Protein AF-A0A3D1FZB2-F1 (afdb_monomer_lite)

Foldseek 3Di:
DDDDDPPLVVDDPVRNLQCCLVPPHPHSPVSSVVVCVPADPPPVVNVVVVVVPPDD

pLDDT: mean 91.61, std 9.4, range [53.31, 98.06]

Structure (mmCIF, N/CA/C/O backbone):
data_AF-A0A3D1FZB2-F1
#
_entry.id   AF-A0A3D1FZB2-F1
#
loop_
_atom_site.group_PDB
_atom_site.id
_atom_site.type_symbol
_atom_site.label_atom_id
_atom_site.label_alt_id
_atom_site.label_comp_id
_atom_site.label_asym_id
_atom_site.label_entity_id
_atom_site.label_seq_id
_atom_site.pdbx_PDB_ins_code
_atom_site.Cartn_x
_atom_site.Cartn_y
_atom_site.Cartn_z
_atom_site.occupancy
_atom_site.B_iso_or_equiv
_atom_site.auth_seq_id
_atom_site.auth_comp_id
_atom_site.auth_asym_id
_atom_site.auth_atom_id
_atom_site.pdbx_PDB_model_num
ATOM 1 N N . MET A 1 1 ? -21.699 8.885 10.168 1.00 61.44 1 MET A N 1
ATOM 2 C CA . MET A 1 1 ? -20.358 9.345 9.740 1.00 61.44 1 MET A CA 1
ATOM 3 C C . MET A 1 1 ? -19.360 8.365 10.345 1.00 61.44 1 MET A C 1
ATOM 5 O O . MET A 1 1 ? -19.583 7.995 11.490 1.00 61.44 1 MET A O 1
ATOM 9 N N . LYS A 1 2 ? -18.377 7.845 9.596 1.00 71.06 2 LYS A N 1
ATOM 10 C CA . LYS A 1 2 ? -17.377 6.926 10.177 1.00 71.06 2 LYS A CA 1
ATOM 11 C C . LYS A 1 2 ? -16.409 7.731 11.039 1.00 71.06 2 LYS A C 1
ATOM 13 O O . LYS A 1 2 ? -16.001 8.814 10.621 1.00 71.06 2 LYS A O 1
ATOM 18 N N . 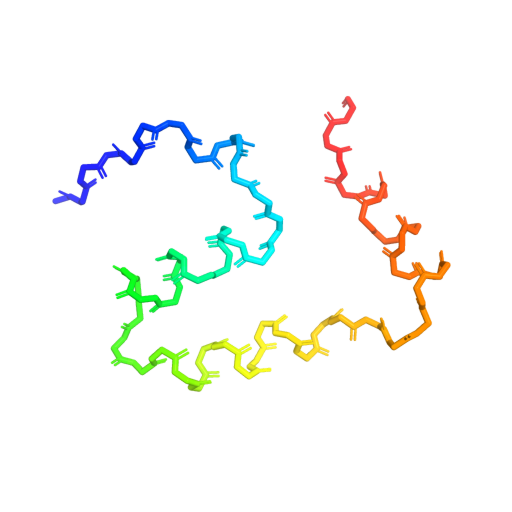ASP A 1 3 ? -16.085 7.217 12.220 1.00 81.00 3 ASP A N 1
ATOM 19 C CA . ASP A 1 3 ? -15.147 7.885 13.116 1.00 81.00 3 ASP A CA 1
ATOM 20 C C . ASP A 1 3 ? -13.759 7.985 12.464 1.00 81.00 3 ASP A C 1
ATOM 22 O O . ASP A 1 3 ? -13.327 7.046 11.784 1.00 81.00 3 ASP A O 1
ATOM 26 N N . PRO A 1 4 ? -13.035 9.102 12.655 1.00 84.06 4 PRO A N 1
ATOM 27 C CA . PRO A 1 4 ? -11.680 9.235 12.147 1.00 84.06 4 PRO A CA 1
ATOM 28 C C . PRO A 1 4 ? -10.765 8.166 12.751 1.00 84.06 4 PRO A C 1
ATOM 30 O O . PRO A 1 4 ? -10.673 8.019 13.973 1.00 84.06 4 PRO A O 1
ATOM 33 N N . ILE A 1 5 ? -10.018 7.460 11.905 1.00 90.12 5 ILE A N 1
ATOM 34 C CA . ILE A 1 5 ? -8.957 6.564 12.367 1.00 90.12 5 ILE A CA 1
ATOM 35 C C . ILE A 1 5 ? -7.799 7.377 12.962 1.00 90.12 5 ILE A C 1
ATOM 37 O O . ILE A 1 5 ? -7.145 8.184 12.297 1.00 90.12 5 ILE A O 1
ATOM 41 N N . LYS A 1 6 ? -7.486 7.111 14.232 1.00 92.75 6 LYS A N 1
ATOM 42 C CA . LYS A 1 6 ? -6.301 7.667 14.891 1.00 92.75 6 LYS A CA 1
ATOM 43 C C . LYS A 1 6 ? -5.030 7.045 14.311 1.00 92.75 6 LYS A C 1
ATOM 45 O O . LYS A 1 6 ? -4.912 5.830 14.219 1.00 92.75 6 LYS A O 1
ATOM 50 N N . GLY A 1 7 ? -4.050 7.884 13.977 1.00 93.25 7 GLY A N 1
ATOM 51 C CA . GLY A 1 7 ? -2.730 7.427 13.532 1.00 93.25 7 GLY A CA 1
ATOM 52 C C . GLY A 1 7 ? -2.645 6.986 12.069 1.00 93.25 7 GLY A C 1
ATOM 53 O O . GLY A 1 7 ? -1.610 6.455 11.683 1.00 93.25 7 GLY A O 1
ATOM 54 N N . PHE A 1 8 ? -3.666 7.247 11.244 1.00 92.75 8 PHE A N 1
ATOM 55 C CA . PHE A 1 8 ? -3.664 6.882 9.821 1.00 92.75 8 PHE A CA 1
ATOM 56 C C . PHE A 1 8 ? -2.424 7.374 9.064 1.00 92.75 8 PHE A C 1
ATOM 58 O O . PHE A 1 8 ? -1.849 6.637 8.270 1.00 92.75 8 PHE A O 1
ATOM 65 N N . SER A 1 9 ? -1.946 8.590 9.351 1.00 91.50 9 SER A N 1
ATOM 66 C CA . SER A 1 9 ? -0.748 9.151 8.713 1.00 91.50 9 SER A CA 1
ATOM 67 C C . SER A 1 9 ? 0.522 8.329 8.958 1.00 91.50 9 SER A C 1
ATOM 69 O O . SER A 1 9 ? 1.389 8.311 8.086 1.00 91.50 9 SER A O 1
ATOM 71 N N . LYS A 1 10 ? 0.602 7.609 10.086 1.00 93.38 10 LYS A N 1
ATOM 72 C CA . LYS A 1 10 ? 1.749 6.775 10.481 1.00 93.38 10 LYS A CA 1
ATOM 73 C C . LYS A 1 10 ? 1.764 5.398 9.813 1.00 93.38 10 LYS A C 1
ATOM 75 O O . LYS A 1 10 ? 2.762 4.693 9.915 1.00 93.38 10 LYS A O 1
ATOM 80 N N . LEU A 1 11 ? 0.667 4.992 9.174 1.00 94.69 11 LEU A N 1
ATOM 81 C CA . LEU A 1 11 ? 0.597 3.724 8.454 1.00 94.69 11 LEU A CA 1
ATOM 82 C C . LEU A 1 11 ? 1.476 3.773 7.194 1.00 94.69 11 LEU A C 1
ATOM 84 O O . LEU A 1 11 ? 1.575 4.810 6.528 1.00 94.69 11 LEU A O 1
ATOM 88 N N . SER A 1 12 ? 2.079 2.635 6.844 1.00 94.31 12 SER A N 1
ATOM 89 C CA . SER A 1 12 ? 2.747 2.462 5.550 1.00 94.31 12 SER A CA 1
ATOM 90 C C . SER A 1 12 ? 1.741 2.605 4.402 1.00 94.31 12 SER A C 1
ATOM 92 O O . SER A 1 12 ? 0.536 2.456 4.607 1.00 94.31 12 SER A O 1
ATOM 94 N N . LYS A 1 13 ? 2.213 2.864 3.176 1.00 91.81 13 LYS A N 1
ATOM 95 C CA . LYS A 1 13 ? 1.353 2.954 1.980 1.00 91.81 13 LYS A CA 1
ATOM 96 C C . LYS A 1 13 ? 0.445 1.726 1.824 1.00 91.81 13 LYS A C 1
ATOM 98 O O . LYS A 1 13 ? -0.763 1.880 1.669 1.00 91.81 13 LYS A O 1
ATOM 103 N N . ALA A 1 14 ? 1.012 0.526 1.967 1.00 94.56 14 ALA A N 1
ATOM 104 C CA . ALA A 1 14 ? 0.256 -0.724 1.952 1.00 94.56 14 ALA A CA 1
ATOM 105 C C . ALA A 1 14 ? -0.772 -0.792 3.096 1.00 94.56 14 ALA A C 1
ATOM 107 O O . ALA A 1 14 ? -1.939 -1.053 2.844 1.00 94.56 14 ALA A O 1
ATOM 108 N N . ALA A 1 15 ? -0.395 -0.468 4.338 1.00 96.12 15 ALA A N 1
ATOM 109 C CA . ALA A 1 15 ? -1.334 -0.507 5.464 1.00 96.12 15 ALA A CA 1
ATOM 110 C C . ALA A 1 15 ? -2.462 0.539 5.355 1.00 96.12 15 ALA A C 1
ATOM 112 O O . ALA A 1 15 ? -3.583 0.285 5.795 1.00 96.12 15 ALA A O 1
ATOM 113 N N . LYS A 1 16 ? -2.194 1.704 4.748 1.00 95.50 16 LYS A N 1
ATOM 114 C CA . LYS A 1 16 ? -3.225 2.701 4.414 1.00 95.50 16 LYS A CA 1
ATOM 115 C C .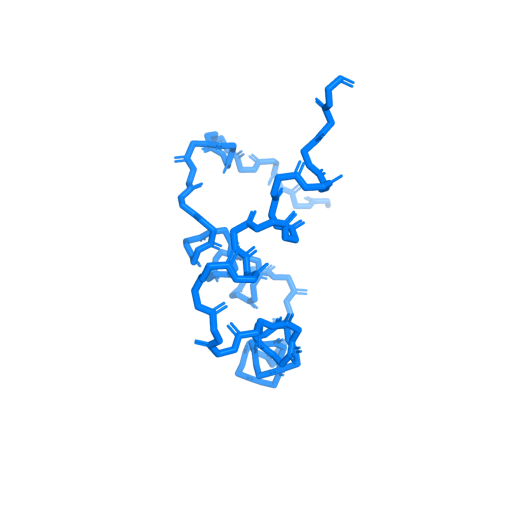 LYS A 1 16 ? -4.213 2.142 3.396 1.00 95.50 16 LYS A C 1
ATOM 117 O O . LYS A 1 16 ? -5.415 2.299 3.598 1.00 95.50 16 LYS A O 1
ATOM 122 N N . LEU A 1 17 ? -3.712 1.486 2.345 1.00 96.31 17 LEU A N 1
ATOM 123 C CA . LEU A 1 17 ? -4.542 0.819 1.344 1.00 96.31 17 LEU A CA 1
ATOM 124 C C . LEU A 1 17 ? -5.419 -0.258 1.993 1.00 96.31 17 LEU A C 1
ATOM 126 O O . LEU A 1 17 ? -6.630 -0.211 1.814 1.00 96.31 17 LEU A O 1
ATOM 130 N N . GLU A 1 18 ? -4.836 -1.155 2.796 1.00 96.75 18 GLU A N 1
ATOM 131 C CA . GLU A 1 18 ? -5.573 -2.209 3.512 1.00 96.75 18 GLU A CA 1
ATOM 132 C C . GLU A 1 18 ? -6.723 -1.656 4.341 1.00 96.75 18 GLU A C 1
ATOM 134 O O . GLU A 1 18 ? -7.859 -2.134 4.264 1.00 96.75 18 GLU A O 1
ATOM 139 N N . TRP A 1 19 ? -6.422 -0.634 5.145 1.00 96.31 19 TRP A N 1
ATOM 140 C CA . TRP A 1 19 ? -7.424 -0.002 5.979 1.00 96.31 19 TRP A CA 1
ATOM 141 C C . TRP A 1 19 ? -8.527 0.611 5.115 1.00 96.31 19 TRP A C 1
ATOM 143 O O . TRP A 1 19 ? -9.702 0.376 5.380 1.00 96.31 19 TRP A O 1
ATOM 153 N N . LEU A 1 20 ? -8.163 1.329 4.052 1.00 95.31 20 LEU A N 1
ATOM 154 C CA . LEU A 1 20 ? -9.116 1.974 3.156 1.00 95.31 20 LEU A CA 1
ATOM 155 C C . LEU A 1 20 ? -10.048 0.957 2.477 1.00 95.31 20 LEU A C 1
ATOM 157 O O . LEU A 1 20 ? -11.264 1.114 2.550 1.00 95.31 20 LEU A O 1
ATOM 161 N N . VAL A 1 21 ? -9.515 -0.098 1.851 1.00 97.31 21 VAL A N 1
ATOM 162 C CA . VAL A 1 21 ? -10.342 -1.070 1.108 1.00 97.31 21 VAL A CA 1
ATOM 163 C C . VAL A 1 21 ? -11.259 -1.864 2.032 1.00 97.31 21 VAL A C 1
ATOM 165 O O . VAL A 1 21 ? -12.428 -2.051 1.718 1.00 97.31 21 VAL A O 1
ATOM 168 N N . THR A 1 22 ? -10.773 -2.237 3.218 1.00 95.50 22 THR A N 1
ATOM 169 C CA . THR A 1 22 ? -11.549 -3.010 4.199 1.00 95.50 22 THR A CA 1
ATOM 170 C C . THR A 1 22 ? -12.643 -2.173 4.859 1.00 95.50 22 THR A C 1
ATOM 172 O O . THR A 1 22 ? -13.698 -2.688 5.217 1.00 95.50 22 THR A O 1
ATOM 175 N N . ASN A 1 23 ? -12.395 -0.875 5.065 1.00 94.19 23 ASN A N 1
ATOM 176 C CA . ASN A 1 23 ? -13.297 -0.026 5.837 1.00 94.19 23 ASN A CA 1
ATOM 177 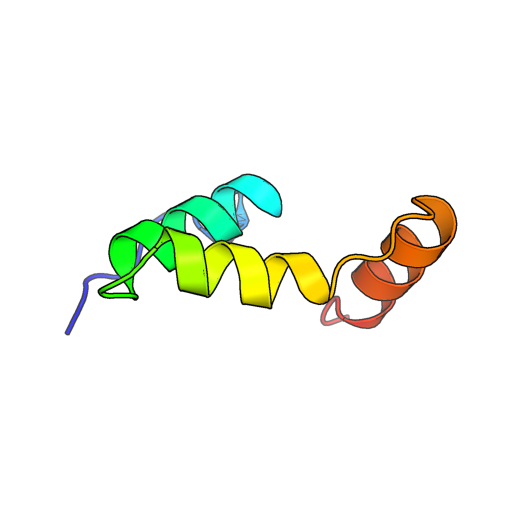C C . ASN A 1 23 ? -14.190 0.850 4.968 1.00 94.19 23 ASN A C 1
ATOM 179 O O . ASN A 1 23 ? -15.145 1.393 5.512 1.00 94.19 23 ASN A O 1
ATOM 183 N N . ASN A 1 24 ? -13.933 1.039 3.673 1.00 94.06 24 ASN A N 1
ATOM 184 C CA . ASN A 1 24 ? -14.661 2.020 2.858 1.00 94.06 24 ASN A CA 1
ATOM 185 C C . ASN A 1 24 ? -15.302 1.459 1.586 1.00 94.06 24 ASN A C 1
ATOM 187 O O . ASN A 1 24 ? -16.046 2.198 0.947 1.00 94.06 24 ASN A O 1
ATOM 191 N N . PHE A 1 25 ? -15.077 0.189 1.257 1.00 95.69 25 PHE A N 1
ATOM 192 C CA . PHE A 1 25 ? -15.625 -0.453 0.065 1.00 95.69 25 PHE A CA 1
ATOM 193 C C . PHE A 1 25 ? -16.402 -1.715 0.448 1.00 95.69 25 PHE A C 1
ATOM 195 O O . PHE A 1 25 ? -16.079 -2.369 1.435 1.00 95.69 25 PHE A O 1
ATOM 202 N N . GLU A 1 26 ? -17.449 -2.032 -0.316 1.00 96.38 26 GLU A N 1
ATOM 203 C CA . GLU A 1 26 ? -18.205 -3.283 -0.149 1.00 96.38 26 GLU A CA 1
ATOM 204 C C . GLU A 1 26 ? -17.411 -4.484 -0.681 1.00 96.38 26 GLU A C 1
ATOM 206 O O . GLU A 1 26 ? -17.417 -5.547 -0.067 1.00 96.38 26 GLU A O 1
ATOM 211 N N . ASP A 1 27 ? -16.676 -4.284 -1.779 1.00 97.75 27 ASP A N 1
ATOM 212 C CA . ASP A 1 27 ? -15.753 -5.258 -2.363 1.00 97.75 27 ASP A CA 1
ATOM 213 C C . ASP A 1 27 ? -14.307 -4.766 -2.200 1.00 97.75 27 ASP A C 1
ATOM 215 O O . ASP A 1 27 ? -13.803 -3.936 -2.967 1.00 97.75 27 ASP A O 1
ATOM 219 N N . ALA A 1 28 ? -13.652 -5.254 -1.147 1.00 97.25 28 ALA A N 1
ATOM 220 C CA . ALA A 1 28 ? -12.291 -4.863 -0.808 1.00 97.25 28 ALA A CA 1
ATOM 221 C C . ALA A 1 28 ? -11.259 -5.359 -1.835 1.00 97.25 28 ALA A C 1
ATOM 223 O O . ALA A 1 28 ? -10.260 -4.675 -2.067 1.00 97.25 28 ALA A O 1
ATOM 224 N N . ASP A 1 29 ? -11.488 -6.513 -2.465 1.00 97.62 29 ASP A N 1
ATOM 225 C CA . ASP A 1 29 ? -10.537 -7.118 -3.399 1.00 97.62 29 ASP A CA 1
ATOM 226 C C . ASP A 1 29 ? -10.571 -6.416 -4.756 1.00 97.62 29 ASP A C 1
ATOM 228 O O . ASP A 1 29 ? -9.516 -6.078 -5.303 1.00 97.62 29 ASP A O 1
ATOM 232 N N . ALA A 1 30 ? -11.767 -6.097 -5.260 1.00 98.06 30 ALA A N 1
ATOM 233 C CA . ALA A 1 30 ? -11.910 -5.280 -6.460 1.00 98.06 30 ALA A CA 1
ATOM 234 C C . ALA A 1 30 ? -11.296 -3.884 -6.259 1.00 98.06 30 ALA A C 1
ATOM 236 O O . ALA A 1 30 ? -10.522 -3.414 -7.098 1.00 98.06 30 ALA A O 1
ATOM 237 N N . ALA A 1 31 ? -11.578 -3.236 -5.123 1.00 98.00 31 ALA A N 1
ATOM 238 C CA . ALA A 1 31 ? -11.020 -1.924 -4.802 1.00 98.00 31 ALA A CA 1
ATOM 239 C C . ALA A 1 31 ? -9.488 -1.960 -4.690 1.00 98.00 31 ALA A C 1
ATOM 241 O O . ALA A 1 31 ? -8.803 -1.097 -5.245 1.00 98.00 31 ALA A O 1
ATOM 242 N N . ARG A 1 32 ? -8.942 -2.979 -4.017 1.00 98.00 32 ARG A N 1
ATOM 243 C CA . ARG A 1 32 ? -7.498 -3.214 -3.925 1.00 98.00 32 ARG A CA 1
ATOM 244 C C . ARG A 1 32 ? -6.887 -3.346 -5.311 1.00 98.00 32 ARG A C 1
ATOM 246 O O . ARG A 1 32 ? -5.940 -2.625 -5.591 1.00 98.00 32 ARG A O 1
ATOM 253 N N . SER A 1 33 ? -7.442 -4.208 -6.164 1.00 97.62 33 SER A N 1
ATOM 254 C CA . SER A 1 33 ? -6.927 -4.454 -7.515 1.00 97.62 33 SER A CA 1
ATOM 255 C C . SER A 1 33 ? -6.841 -3.167 -8.338 1.00 97.62 33 SER A C 1
ATOM 257 O O . SER A 1 33 ? -5.794 -2.881 -8.922 1.00 97.62 33 SER A O 1
ATOM 259 N N . VAL A 1 34 ? -7.896 -2.346 -8.312 1.00 97.75 34 VAL A N 1
ATOM 260 C CA . VAL A 1 34 ? -7.914 -1.046 -8.998 1.00 97.75 34 VAL A CA 1
ATOM 261 C C . VAL A 1 34 ? -6.844 -0.108 -8.438 1.00 97.75 34 VAL A C 1
ATOM 263 O O . VAL A 1 34 ? -6.086 0.484 -9.201 1.00 97.75 34 VAL A O 1
ATOM 266 N N . LEU A 1 35 ? -6.755 0.030 -7.114 1.00 95.81 35 LEU A N 1
ATOM 267 C CA . LEU A 1 35 ? -5.832 0.971 -6.475 1.00 95.81 35 LEU A CA 1
ATOM 268 C C . LEU A 1 35 ? -4.361 0.561 -6.626 1.00 95.81 35 LEU A C 1
ATOM 270 O O . LEU A 1 35 ? -3.506 1.426 -6.817 1.00 95.81 35 LEU A O 1
ATOM 274 N N . THR A 1 36 ? -4.056 -0.738 -6.581 1.00 95.56 36 THR A N 1
ATOM 275 C CA . THR A 1 36 ? -2.705 -1.247 -6.859 1.00 95.56 36 THR A CA 1
ATOM 276 C C . THR A 1 36 ? -2.350 -1.172 -8.337 1.00 95.56 36 THR A C 1
ATOM 278 O O . THR A 1 36 ? -1.172 -1.123 -8.657 1.00 95.56 36 THR A O 1
ATOM 281 N N . GLY A 1 37 ? -3.333 -1.105 -9.242 1.00 95.69 37 GLY A N 1
ATOM 282 C CA . GLY A 1 37 ? -3.093 -0.926 -10.679 1.00 95.69 37 GLY A CA 1
ATOM 283 C C . GLY A 1 37 ? -2.428 0.407 -11.047 1.00 95.69 37 GLY A C 1
ATOM 284 O O . GLY A 1 37 ? -1.902 0.543 -12.146 1.00 95.69 37 GLY A O 1
ATOM 285 N N . TYR A 1 38 ? -2.413 1.382 -10.134 1.00 92.56 38 TYR A N 1
ATOM 286 C CA . TYR A 1 38 ? -1.648 2.624 -10.291 1.00 92.56 38 TYR A CA 1
ATOM 287 C C . TYR A 1 38 ? -0.202 2.516 -9.803 1.00 92.56 38 TYR A C 1
ATOM 289 O O . TYR A 1 38 ? 0.559 3.476 -9.932 1.00 92.56 38 TYR A O 1
ATOM 297 N N . TRP A 1 39 ? 0.179 1.396 -9.187 1.00 94.50 39 TRP A N 1
ATOM 298 C CA . TRP A 1 39 ? 1.558 1.174 -8.784 1.00 94.50 39 TRP A CA 1
ATOM 299 C C . TRP A 1 39 ? 2.360 0.729 -9.996 1.00 94.50 39 TRP A C 1
ATOM 301 O O . TRP A 1 39 ? 1.948 -0.126 -10.771 1.00 94.50 39 TRP A O 1
ATOM 311 N N . HIS A 1 40 ? 3.506 1.358 -10.156 1.00 95.56 40 HIS A N 1
ATOM 312 C CA . HIS A 1 40 ? 4.470 1.050 -11.179 1.00 95.56 40 HIS A CA 1
ATOM 313 C C . HIS A 1 40 ? 5.395 -0.067 -10.679 1.00 95.56 40 HIS A C 1
ATOM 315 O O . HIS A 1 40 ? 5.871 -0.007 -9.545 1.00 95.56 40 HIS A O 1
ATOM 321 N N . ASP A 1 41 ? 5.678 -1.057 -11.528 1.00 95.31 41 ASP A N 1
ATOM 322 C CA . ASP A 1 41 ? 6.511 -2.216 -11.165 1.00 95.31 41 ASP A CA 1
ATOM 323 C C . ASP A 1 41 ? 7.988 -1.843 -10.934 1.00 95.31 41 ASP A C 1
ATOM 325 O O . ASP A 1 41 ? 8.682 -2.460 -10.130 1.00 95.31 41 ASP A O 1
ATOM 329 N N . ASP A 1 42 ? 8.486 -0.817 -11.634 1.00 97.25 42 ASP A N 1
ATOM 330 C CA . ASP A 1 42 ? 9.804 -0.225 -11.361 1.00 97.25 42 ASP A CA 1
ATOM 331 C C . ASP A 1 42 ? 9.766 0.594 -10.060 1.00 97.25 42 ASP A C 1
ATOM 333 O O . ASP A 1 42 ? 9.183 1.681 -10.014 1.00 97.25 42 ASP A O 1
ATOM 337 N N . GLU A 1 43 ? 10.439 0.090 -9.023 1.00 94.50 43 GLU A N 1
ATOM 338 C CA . GLU A 1 43 ? 10.526 0.720 -7.701 1.00 94.50 43 GLU A CA 1
ATOM 339 C C . GLU A 1 43 ? 11.150 2.125 -7.731 1.00 94.50 43 GLU A C 1
ATOM 341 O O . GLU A 1 43 ? 10.732 3.010 -6.980 1.00 94.50 43 GLU A O 1
ATOM 346 N N . THR A 1 44 ? 12.138 2.362 -8.601 1.00 96.19 44 THR A N 1
ATOM 347 C CA . THR A 1 44 ? 12.793 3.674 -8.716 1.00 96.19 44 THR A CA 1
ATOM 348 C C . THR A 1 44 ? 11.835 4.698 -9.304 1.00 96.19 44 THR A C 1
ATOM 350 O O . THR A 1 44 ? 11.800 5.845 -8.849 1.00 96.19 44 THR A O 1
ATOM 353 N N . LEU A 1 45 ? 11.043 4.302 -10.302 1.00 95.88 45 LEU A N 1
ATOM 354 C CA . LEU A 1 45 ? 10.017 5.170 -10.870 1.00 95.88 45 LEU A CA 1
ATOM 355 C C . LEU A 1 45 ? 8.842 5.360 -9.902 1.00 95.88 45 LEU A C 1
ATOM 357 O O . LEU A 1 45 ? 8.400 6.492 -9.702 1.00 95.88 45 LEU A O 1
ATOM 361 N N . GLN A 1 46 ? 8.396 4.297 -9.228 1.00 94.88 46 GLN A N 1
ATOM 362 C CA . GLN A 1 46 ? 7.331 4.384 -8.230 1.00 94.88 46 GLN A CA 1
ATOM 363 C C . GLN A 1 46 ? 7.691 5.349 -7.097 1.00 94.88 46 GLN A C 1
ATOM 365 O O . GLN A 1 46 ? 6.849 6.143 -6.679 1.00 94.88 46 GLN A O 1
ATOM 370 N N . LYS A 1 47 ? 8.946 5.335 -6.638 1.00 93.69 47 LYS A N 1
ATOM 371 C CA . LYS A 1 47 ? 9.428 6.275 -5.624 1.00 93.69 47 LYS A CA 1
ATOM 372 C C . LYS A 1 47 ? 9.302 7.731 -6.081 1.00 93.69 47 LYS A C 1
ATOM 374 O O . LYS A 1 47 ? 8.849 8.561 -5.305 1.00 93.69 47 LYS A O 1
ATOM 379 N N . ARG A 1 48 ? 9.627 8.040 -7.342 1.00 94.44 48 ARG A N 1
ATOM 380 C CA . ARG A 1 48 ? 9.455 9.400 -7.892 1.00 94.44 48 ARG A CA 1
ATOM 381 C C . ARG A 1 48 ? 7.985 9.814 -7.942 1.00 94.44 48 ARG A C 1
ATOM 383 O O . ARG A 1 48 ? 7.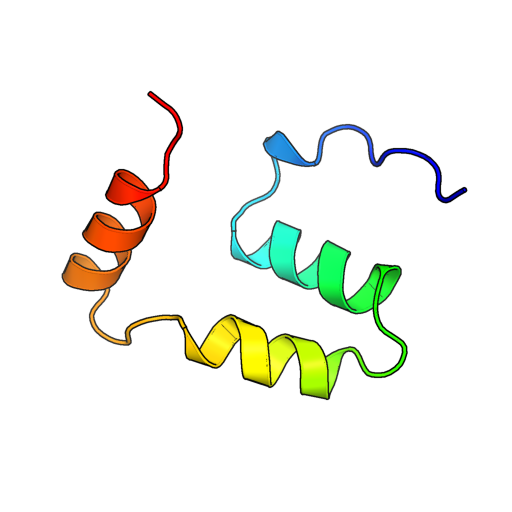680 10.971 -7.681 1.00 94.44 48 ARG A O 1
ATOM 390 N N . HIS A 1 49 ? 7.080 8.891 -8.278 1.00 92.69 49 HIS A 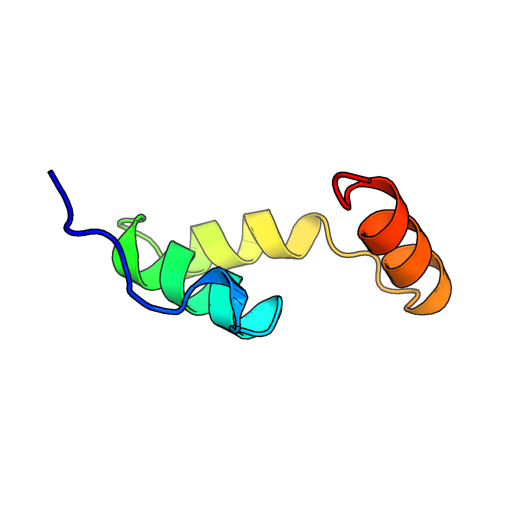N 1
ATOM 391 C CA . HIS A 1 49 ? 5.638 9.159 -8.228 1.00 92.69 49 HIS A CA 1
ATOM 392 C C . HIS A 1 49 ? 5.172 9.450 -6.800 1.00 92.69 49 HIS A C 1
ATOM 394 O O . HIS A 1 49 ? 4.398 10.381 -6.598 1.00 92.69 49 HIS A O 1
ATOM 400 N N . ASP A 1 50 ? 5.658 8.680 -5.823 1.00 90.62 50 ASP A N 1
ATOM 401 C CA . ASP A 1 50 ? 5.323 8.870 -4.411 1.00 90.62 50 ASP A CA 1
ATOM 402 C C . ASP A 1 50 ? 5.851 10.219 -3.885 1.00 90.62 50 ASP A C 1
ATOM 404 O O . ASP A 1 50 ? 5.111 10.939 -3.224 1.00 90.62 50 ASP A O 1
ATOM 408 N N . GLU A 1 51 ? 7.078 10.609 -4.246 1.00 91.25 51 GLU A N 1
ATOM 409 C CA . GLU A 1 51 ? 7.672 11.912 -3.897 1.00 91.25 51 GLU A CA 1
ATOM 410 C C . GLU A 1 51 ? 6.949 13.093 -4.570 1.00 91.25 51 GLU A C 1
ATOM 412 O O . GLU A 1 51 ? 6.822 14.160 -3.977 1.00 91.25 51 GLU A O 1
ATOM 417 N N . PHE A 1 52 ? 6.446 12.919 -5.798 1.00 89.00 52 PHE A N 1
ATOM 418 C CA . PHE A 1 52 ? 5.731 13.972 -6.529 1.00 89.00 52 PHE A CA 1
ATOM 419 C C . PHE A 1 52 ? 4.402 14.371 -5.870 1.00 89.00 52 PHE A C 1
ATOM 421 O O . PHE A 1 52 ? 3.986 15.524 -5.972 1.00 89.00 52 PHE A O 1
ATOM 428 N N . ILE A 1 53 ? 3.722 13.424 -5.219 1.00 83.31 53 ILE A N 1
ATOM 429 C CA . ILE A 1 53 ? 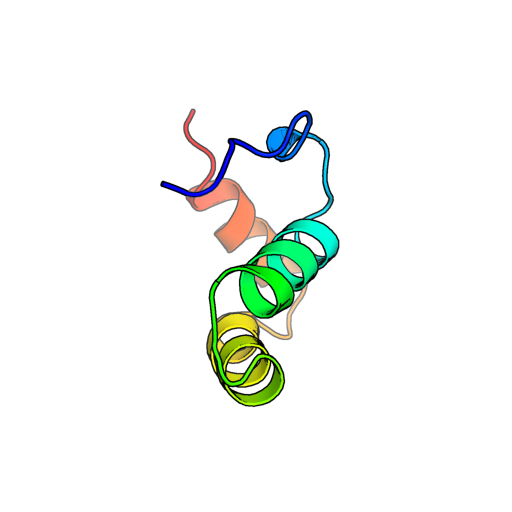2.405 13.642 -4.599 1.00 83.31 53 ILE A CA 1
ATOM 430 C C . ILE A 1 53 ? 2.482 14.001 -3.110 1.00 83.31 53 ILE A C 1
ATOM 432 O O . ILE A 1 53 ? 1.443 14.231 -2.485 1.00 83.31 53 ILE A O 1
ATOM 436 N N . GLU A 1 54 ? 3.675 14.014 -2.512 1.00 80.56 54 GLU A N 1
ATOM 437 C CA . GLU A 1 54 ? 3.838 14.504 -1.148 1.00 80.56 54 GLU A CA 1
ATOM 438 C C . GLU A 1 54 ? 3.587 16.017 -1.126 1.00 80.56 54 GLU A C 1
ATOM 440 O O . GLU A 1 54 ? 4.269 16.790 -1.796 1.00 80.56 54 GLU A O 1
ATOM 445 N N . ASN A 1 55 ? 2.582 16.439 -0.348 1.00 59.56 55 ASN A N 1
ATOM 446 C CA . ASN A 1 55 ? 2.307 17.850 -0.082 1.00 59.56 55 ASN A CA 1
ATOM 447 C C . ASN A 1 55 ? 3.505 18.460 0.657 1.00 59.56 55 ASN A C 1
ATOM 449 O O . ASN A 1 55 ? 3.584 18.377 1.887 1.00 59.56 55 ASN A O 1
ATOM 453 N N . THR A 1 56 ? 4.428 19.035 -0.111 1.00 53.31 56 THR A N 1
ATOM 454 C CA . THR A 1 56 ? 5.428 19.983 0.383 1.00 53.31 56 THR A CA 1
ATOM 455 C C . THR A 1 56 ? 4.781 21.324 0.699 1.00 53.31 56 THR A C 1
ATOM 457 O O . THR A 1 56 ? 3.769 21.675 0.047 1.00 53.31 56 THR A O 1
#

Radius of gyration: 12.9 Å; chains: 1; bounding box: 33×27×26 Å

Secondary structure (DSSP, 8-state):
-PPPPTTGGGS-HHHHHHHHHHHH-S-HHHHHHHHHTTS-S-HHHHHHHHHHTS--

Sequence (56 aa):
MKDPIKGFSKLSKAAKLEWLVTNNFEDADAARSVLTGYWHDDETLQKRHDEFIENT